Protein AF-A0A959QJD9-F1 (afdb_monomer_lite)

Foldseek 3Di:
DVVLVVLQQLQDPDPPPPVRGRAAFPDADPVVSGQDDDCPPPPRDSRDRDCPPGGVVSVVVSVCVVVVHDPCRVCVPPPVVVVCVVVCCVVPVPDDD

Secondary structure (DSSP, 8-state):
-HHHHHHHHTS---SS-GGGTT---S--BTTTTB------STTTSTT---IIIIIHHHHHHHHHHHHT--HHHHHTT--HHHHHHHHHHHH-TTS--

Radius of gyration: 18.87 Å; chains: 1; bounding box: 41×30×50 Å

Sequence (97 aa):
DALADFLVRIQTNSSHRPDLNGCWFRAFDYNAWEYYGSNADHGWGAWGTLTGWTQSFITTTLALRQAKKCYWDMTRDLKLREHMDKAWSKMLPDYPH

pLDDT: mean 92.35, std 4.45, range [76.44, 97.06]

Structure (mmCIF, N/CA/C/O backbone):
data_AF-A0A959QJD9-F1
#
_entry.id   AF-A0A959QJD9-F1
#
loop_
_atom_site.group_PDB
_atom_site.id
_atom_site.type_symbol
_atom_site.label_atom_id
_atom_site.label_alt_id
_atom_site.label_comp_id
_atom_site.label_asym_id
_atom_site.label_entity_id
_atom_site.label_seq_id
_atom_site.pdbx_PDB_ins_code
_atom_site.Cartn_x
_atom_site.Cartn_y
_atom_site.Cartn_z
_atom_site.occupancy
_atom_site.B_iso_or_equiv
_atom_site.auth_seq_id
_atom_site.auth_comp_id
_atom_site.auth_asym_id
_atom_site.auth_atom_id
_atom_site.pdbx_PDB_model_num
ATOM 1 N N . ASP A 1 1 ? -8.734 -8.377 -12.816 1.00 85.75 1 ASP A N 1
ATOM 2 C CA . ASP A 1 1 ? -8.639 -7.072 -12.137 1.00 85.75 1 ASP A CA 1
ATOM 3 C C . ASP A 1 1 ? -7.311 -6.447 -12.542 1.00 85.75 1 ASP A C 1
ATOM 5 O O . ASP A 1 1 ? -6.275 -6.915 -12.090 1.00 85.75 1 ASP A O 1
ATOM 9 N N . ALA A 1 2 ? -7.334 -5.495 -13.478 1.00 95.44 2 ALA A N 1
ATOM 10 C CA . ALA A 1 2 ? -6.112 -4.972 -14.096 1.00 95.44 2 ALA A CA 1
ATOM 11 C C . ALA A 1 2 ? -5.259 -4.143 -13.122 1.00 95.44 2 ALA A C 1
ATOM 13 O O . ALA A 1 2 ? -4.037 -4.202 -13.181 1.00 95.44 2 ALA A O 1
ATOM 14 N N . LEU A 1 3 ? -5.890 -3.411 -12.196 1.00 95.00 3 LEU A N 1
ATOM 15 C CA . LEU A 1 3 ? -5.163 -2.604 -11.216 1.00 95.00 3 LEU A CA 1
ATOM 16 C C . LEU A 1 3 ? -4.487 -3.487 -10.165 1.00 95.00 3 LEU A C 1
ATOM 18 O O . LEU A 1 3 ? -3.337 -3.244 -9.815 1.00 95.00 3 LEU A O 1
ATOM 22 N N . ALA A 1 4 ? -5.183 -4.515 -9.673 1.00 96.31 4 ALA A N 1
ATOM 23 C CA . ALA A 1 4 ? -4.589 -5.455 -8.726 1.00 96.31 4 ALA A CA 1
ATOM 24 C C . ALA A 1 4 ? -3.398 -6.205 -9.344 1.00 96.31 4 ALA A C 1
ATOM 26 O O . ALA A 1 4 ? -2.349 -6.299 -8.715 1.00 96.31 4 ALA A O 1
ATOM 27 N N . ASP A 1 5 ? -3.543 -6.679 -10.586 1.00 96.94 5 ASP A N 1
ATOM 28 C CA . ASP A 1 5 ? -2.462 -7.345 -11.321 1.00 96.94 5 ASP A CA 1
ATOM 29 C C . ASP A 1 5 ? -1.272 -6.399 -11.550 1.00 96.94 5 ASP A C 1
ATOM 31 O O . ASP A 1 5 ? -0.135 -6.768 -11.271 1.00 96.94 5 ASP A O 1
ATOM 35 N N . PHE A 1 6 ? -1.529 -5.149 -11.953 1.00 97.06 6 PHE A N 1
ATOM 36 C CA . PHE A 1 6 ? -0.489 -4.127 -12.073 1.00 97.06 6 PHE A CA 1
ATOM 37 C C . PHE A 1 6 ? 0.264 -3.914 -10.755 1.00 97.06 6 PHE A C 1
ATOM 39 O O . PHE A 1 6 ? 1.486 -4.032 -10.729 1.00 97.06 6 PHE A O 1
ATOM 46 N N . LEU A 1 7 ? -0.453 -3.662 -9.654 1.00 96.81 7 LEU A N 1
ATOM 47 C CA . LEU A 1 7 ? 0.162 -3.410 -8.350 1.00 96.81 7 LEU A CA 1
ATOM 48 C C . LEU A 1 7 ? 1.022 -4.593 -7.895 1.00 96.81 7 LEU A C 1
ATOM 50 O O . LEU A 1 7 ? 2.138 -4.380 -7.439 1.00 96.81 7 LEU A O 1
ATOM 54 N N . VAL A 1 8 ? 0.562 -5.833 -8.062 1.00 96.75 8 VAL A N 1
ATOM 55 C CA . VAL A 1 8 ? 1.362 -7.018 -7.709 1.00 96.75 8 VAL A CA 1
ATOM 56 C C . VAL A 1 8 ? 2.630 -7.121 -8.566 1.00 96.75 8 VAL A C 1
ATOM 58 O O . VAL A 1 8 ? 3.699 -7.439 -8.054 1.00 96.75 8 VAL A O 1
ATOM 61 N N . ARG A 1 9 ? 2.558 -6.813 -9.866 1.00 96.88 9 ARG A N 1
ATOM 62 C CA . ARG A 1 9 ? 3.711 -6.941 -10.775 1.00 96.88 9 ARG A CA 1
ATOM 63 C C . ARG A 1 9 ? 4.808 -5.902 -10.565 1.00 96.88 9 ARG A C 1
ATOM 65 O O . ARG A 1 9 ? 5.952 -6.189 -10.900 1.00 96.88 9 ARG A O 1
ATOM 72 N N . ILE A 1 10 ? 4.476 -4.718 -10.057 1.00 96.62 10 ILE A N 1
ATOM 73 C CA . ILE A 1 10 ? 5.463 -3.648 -9.832 1.00 96.62 10 ILE A CA 1
ATOM 74 C C . ILE A 1 10 ? 6.180 -3.755 -8.482 1.00 96.62 10 ILE A C 1
ATOM 76 O O . ILE A 1 10 ? 6.971 -2.877 -8.137 1.00 96.62 10 ILE A O 1
ATOM 80 N N . GLN A 1 11 ? 5.891 -4.798 -7.699 1.00 96.69 11 GLN A N 1
ATOM 81 C CA . GLN A 1 11 ? 6.650 -5.077 -6.489 1.00 96.69 11 GLN A CA 1
ATOM 82 C C . GLN A 1 11 ? 8.130 -5.241 -6.835 1.00 96.69 11 GLN A C 1
ATOM 84 O O . GLN A 1 11 ? 8.509 -5.884 -7.815 1.00 96.69 11 GLN A O 1
ATOM 89 N N . THR A 1 12 ? 8.976 -4.650 -6.007 1.00 95.00 12 THR A N 1
ATOM 90 C CA . THR A 1 12 ? 10.424 -4.738 -6.149 1.00 95.00 12 THR A CA 1
ATOM 91 C C . THR A 1 12 ? 10.899 -6.183 -6.012 1.00 95.00 12 THR A C 1
ATOM 93 O O . THR A 1 12 ? 10.381 -6.960 -5.210 1.00 95.00 12 THR A O 1
ATOM 96 N N . ASN A 1 13 ? 11.937 -6.541 -6.764 1.00 93.44 13 ASN A N 1
ATOM 97 C CA . ASN A 1 13 ? 12.621 -7.821 -6.628 1.00 93.44 13 ASN A CA 1
ATOM 98 C C . ASN A 1 13 ? 14.102 -7.554 -6.358 1.00 93.44 13 ASN A C 1
ATOM 100 O O . ASN A 1 13 ? 14.801 -7.009 -7.211 1.00 93.44 13 ASN A O 1
ATOM 104 N N . SER A 1 14 ? 14.571 -7.887 -5.158 1.00 91.44 14 SER A N 1
ATOM 105 C CA . SER A 1 14 ? 15.958 -7.652 -4.766 1.00 91.44 14 SER A CA 1
ATOM 106 C C . SER A 1 14 ? 16.474 -8.750 -3.849 1.00 91.44 14 SER A C 1
ATOM 108 O O . SER A 1 14 ? 16.011 -8.915 -2.723 1.00 91.44 14 SER A O 1
ATOM 110 N N . SER A 1 15 ? 17.498 -9.467 -4.309 1.00 94.25 15 SER A N 1
ATOM 111 C CA . SER A 1 15 ? 18.270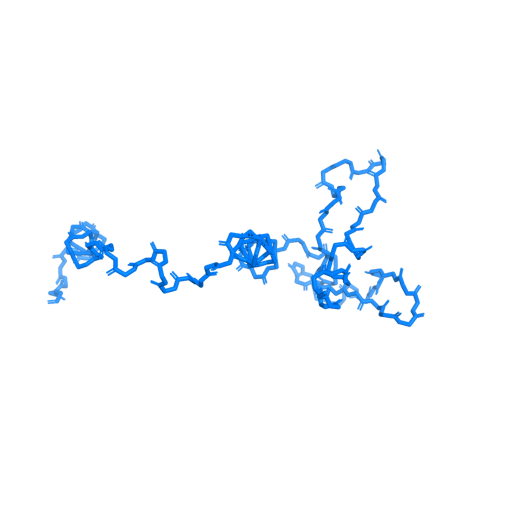 -10.399 -3.481 1.00 94.25 15 SER A CA 1
ATOM 112 C C . SER A 1 15 ? 19.343 -9.697 -2.639 1.00 94.25 15 SER A C 1
ATOM 114 O O . SER A 1 15 ? 19.705 -10.188 -1.575 1.00 94.25 15 SER A O 1
ATOM 116 N N . HIS A 1 16 ? 19.838 -8.539 -3.090 1.00 95.94 16 HIS A N 1
ATOM 117 C CA . HIS A 1 16 ? 20.899 -7.777 -2.417 1.00 95.94 16 HIS A CA 1
ATOM 118 C C . HIS A 1 16 ? 20.379 -6.930 -1.251 1.00 95.94 16 HIS A C 1
ATOM 120 O O . HIS A 1 16 ? 21.109 -6.663 -0.299 1.00 95.94 16 HIS A O 1
ATOM 126 N N . ARG A 1 17 ? 19.117 -6.496 -1.326 1.00 92.75 17 ARG A N 1
ATOM 127 C CA . ARG A 1 17 ? 18.408 -5.768 -0.267 1.00 92.75 17 ARG A CA 1
ATOM 128 C C . ARG A 1 17 ? 17.106 -6.494 0.059 1.00 92.75 17 ARG A C 1
ATOM 130 O O . ARG A 1 17 ? 16.050 -6.067 -0.409 1.00 92.75 17 ARG A O 1
ATOM 137 N N . PRO A 1 18 ? 17.172 -7.599 0.830 1.00 94.81 18 PRO A N 1
ATOM 138 C CA . PRO A 1 18 ? 15.993 -8.392 1.174 1.00 94.81 18 PRO A CA 1
ATOM 139 C C . PRO A 1 18 ? 14.924 -7.590 1.921 1.00 94.81 18 PRO A C 1
ATOM 141 O O . PRO A 1 18 ? 13.740 -7.882 1.802 1.00 94.81 18 PRO A O 1
ATOM 144 N N . ASP A 1 19 ? 15.335 -6.553 2.655 1.00 93.00 19 ASP A N 1
ATOM 145 C CA . ASP A 1 19 ? 14.453 -5.610 3.347 1.00 93.00 19 ASP A CA 1
ATOM 146 C C . ASP A 1 19 ? 13.579 -4.783 2.393 1.00 93.00 19 ASP A C 1
ATOM 148 O O . ASP A 1 19 ? 12.512 -4.311 2.777 1.00 93.00 19 ASP A O 1
ATOM 152 N N . LEU A 1 20 ? 14.014 -4.640 1.140 1.00 93.19 20 LEU A N 1
ATOM 153 C CA . LEU A 1 20 ? 13.280 -3.964 0.077 1.00 93.19 20 LEU A CA 1
ATOM 154 C C . LEU A 1 20 ? 12.643 -4.953 -0.896 1.00 93.19 20 LEU A C 1
ATOM 156 O O . LEU A 1 20 ? 12.154 -4.518 -1.928 1.00 93.19 20 LEU A O 1
ATOM 160 N N . ASN A 1 21 ? 12.674 -6.261 -0.644 1.00 95.50 21 ASN A N 1
ATOM 161 C CA . ASN A 1 21 ? 12.099 -7.237 -1.560 1.00 95.50 21 ASN A CA 1
ATOM 162 C C . ASN A 1 21 ? 10.576 -7.321 -1.382 1.00 95.50 21 ASN A C 1
ATOM 164 O O . ASN A 1 21 ? 10.084 -7.509 -0.272 1.00 95.50 21 ASN A O 1
ATOM 168 N N . GLY A 1 22 ? 9.829 -7.215 -2.479 1.00 95.62 22 GLY A N 1
ATOM 169 C CA . GLY A 1 22 ? 8.370 -7.286 -2.479 1.00 95.62 22 GLY A CA 1
ATOM 170 C C . GLY A 1 22 ? 7.668 -6.008 -2.011 1.00 95.62 22 GLY A C 1
ATOM 171 O O . GLY A 1 22 ? 6.458 -6.037 -1.788 1.00 95.62 22 GLY A O 1
ATOM 172 N N . CYS A 1 23 ? 8.386 -4.899 -1.839 1.00 95.62 23 CYS A N 1
ATOM 173 C CA . CYS A 1 23 ? 7.786 -3.629 -1.450 1.00 95.62 23 CYS A CA 1
ATOM 174 C C . CYS A 1 23 ? 7.340 -2.819 -2.674 1.00 95.62 23 CYS A C 1
ATOM 176 O O . CYS A 1 23 ? 7.645 -3.142 -3.824 1.00 95.62 23 CYS A O 1
ATOM 178 N N . TRP A 1 24 ? 6.614 -1.736 -2.410 1.00 96.38 24 TRP A N 1
ATOM 179 C CA . TRP A 1 24 ? 6.341 -0.694 -3.400 1.00 96.38 24 TRP A CA 1
ATOM 180 C C . TRP A 1 24 ? 7.147 0.557 -3.080 1.00 96.38 24 TRP A C 1
ATOM 182 O O . TRP A 1 24 ? 7.057 1.086 -1.972 1.00 96.38 24 TRP A O 1
ATOM 192 N N . PHE A 1 25 ? 7.888 1.075 -4.048 1.00 94.31 25 PHE A N 1
ATOM 193 C CA . PHE A 1 25 ? 8.436 2.419 -3.925 1.00 94.31 25 PHE A CA 1
ATOM 194 C C . PHE A 1 25 ? 7.350 3.474 -4.157 1.00 94.31 25 PHE A C 1
ATOM 196 O O . PHE A 1 25 ? 6.298 3.194 -4.734 1.00 94.31 25 PHE A O 1
ATOM 203 N N . ARG A 1 26 ? 7.583 4.696 -3.669 1.00 92.00 26 ARG A N 1
ATOM 204 C CA . ARG A 1 26 ? 6.630 5.809 -3.789 1.00 92.00 26 ARG A CA 1
ATOM 205 C C . ARG A 1 26 ? 6.329 6.154 -5.250 1.00 92.00 26 ARG A C 1
ATOM 207 O O . ARG A 1 26 ? 5.225 6.607 -5.545 1.00 92.00 26 ARG A O 1
ATOM 214 N N . ALA A 1 27 ? 7.301 5.963 -6.137 1.00 91.94 27 ALA A N 1
ATOM 215 C CA . ALA A 1 27 ? 7.150 6.181 -7.567 1.00 91.94 27 ALA A CA 1
ATOM 216 C C . ALA A 1 27 ? 7.511 4.925 -8.369 1.00 91.94 27 ALA A C 1
ATOM 218 O O . ALA A 1 27 ? 8.355 4.126 -7.963 1.00 91.94 27 ALA A O 1
ATOM 219 N N . PHE A 1 28 ? 6.864 4.795 -9.525 1.00 94.00 28 PHE A N 1
ATOM 220 C CA . PHE A 1 28 ? 7.117 3.762 -10.519 1.00 94.00 28 PHE A CA 1
ATOM 221 C C . PHE A 1 28 ? 6.967 4.383 -11.911 1.00 94.00 28 PHE A C 1
ATOM 223 O O . PHE A 1 28 ? 5.940 5.003 -12.198 1.00 94.00 28 PHE A O 1
ATOM 230 N N . ASP A 1 29 ? 7.980 4.234 -12.759 1.00 94.94 29 ASP A N 1
ATOM 231 C CA . ASP A 1 29 ? 7.928 4.616 -14.165 1.00 94.94 29 ASP A CA 1
ATOM 232 C C . ASP A 1 29 ? 7.321 3.465 -14.971 1.00 94.94 29 ASP A C 1
ATOM 234 O O . ASP A 1 29 ? 7.933 2.415 -15.169 1.00 94.94 29 ASP A O 1
ATOM 238 N N . TYR A 1 30 ? 6.095 3.674 -15.450 1.00 94.25 30 TYR A N 1
ATOM 239 C CA . TYR A 1 30 ? 5.368 2.681 -16.233 1.00 94.25 30 TYR A CA 1
ATOM 240 C C . TYR A 1 30 ? 6.010 2.393 -17.597 1.00 94.25 30 TYR A C 1
ATOM 242 O O . TYR A 1 30 ? 5.950 1.259 -18.066 1.00 94.25 30 TYR A O 1
ATOM 250 N N . ASN A 1 31 ? 6.620 3.395 -18.235 1.00 95.69 31 ASN A N 1
ATOM 251 C CA . ASN A 1 31 ? 7.165 3.254 -19.585 1.00 95.69 31 ASN A CA 1
ATOM 252 C C . ASN A 1 31 ? 8.492 2.493 -19.574 1.00 95.69 31 ASN A C 1
ATOM 254 O O . ASN A 1 31 ? 8.730 1.664 -20.450 1.00 95.69 31 ASN A O 1
ATOM 258 N N . ALA A 1 32 ? 9.341 2.775 -18.584 1.00 95.62 32 ALA A N 1
ATOM 259 C CA . ALA A 1 32 ? 10.623 2.097 -18.404 1.00 95.62 32 ALA A CA 1
ATOM 260 C C . ALA A 1 32 ? 10.519 0.820 -17.546 1.00 95.62 32 ALA A C 1
ATOM 262 O O . ALA A 1 32 ? 11.455 0.024 -17.515 1.00 95.62 32 ALA A O 1
ATOM 263 N N . TRP A 1 33 ? 9.372 0.597 -16.895 1.00 94.62 33 TRP A N 1
ATOM 264 C CA . TRP A 1 33 ? 9.120 -0.516 -15.976 1.00 94.62 33 TRP A CA 1
ATOM 265 C C . TRP A 1 33 ? 10.132 -0.584 -14.821 1.00 94.62 33 TRP A C 1
ATOM 267 O O . TRP A 1 33 ? 10.637 -1.645 -14.448 1.00 94.62 33 TRP A O 1
ATOM 277 N N . GLU A 1 34 ? 10.434 0.575 -14.245 1.00 93.00 34 GLU A N 1
ATOM 278 C CA . GLU A 1 34 ? 11.419 0.727 -13.180 1.00 93.00 34 GLU A CA 1
ATOM 279 C C . GLU A 1 34 ? 10.940 1.695 -12.097 1.00 93.00 34 GLU A C 1
ATOM 281 O O . GLU A 1 34 ? 9.865 2.281 -12.168 1.00 93.00 34 GLU A O 1
ATOM 286 N N . TYR A 1 35 ? 11.753 1.873 -11.065 1.00 90.12 35 TYR A N 1
ATOM 287 C CA . TYR A 1 35 ? 11.458 2.749 -9.933 1.00 90.12 35 TYR A CA 1
ATOM 288 C C . TYR A 1 35 ? 12.489 3.871 -9.776 1.00 90.12 35 TYR A C 1
ATOM 290 O O . TYR A 1 35 ? 12.577 4.477 -8.708 1.00 90.12 35 TYR A O 1
ATOM 298 N N . TYR A 1 36 ? 13.318 4.139 -10.789 1.00 87.88 36 TYR A N 1
ATOM 299 C CA . TYR A 1 36 ? 14.268 5.245 -10.722 1.00 87.88 36 TYR A CA 1
ATOM 300 C C . TYR A 1 36 ? 13.568 6.601 -10.795 1.00 87.88 36 TYR A C 1
ATOM 302 O O . TYR A 1 36 ? 12.513 6.776 -11.397 1.00 87.88 36 TYR A O 1
ATOM 310 N N . GLY A 1 37 ? 14.168 7.579 -10.127 1.00 85.38 37 GLY A N 1
ATOM 311 C CA . GLY A 1 37 ? 13.670 8.940 -10.087 1.00 85.38 37 GLY A CA 1
ATOM 312 C C . GLY A 1 37 ? 14.694 9.871 -9.458 1.00 85.38 37 GLY A C 1
ATOM 313 O O . GLY A 1 37 ? 15.698 9.438 -8.892 1.00 85.38 37 GLY A O 1
ATOM 314 N N . SER A 1 38 ? 14.442 11.172 -9.562 1.00 83.88 38 SER A N 1
ATOM 315 C CA . SER A 1 38 ? 15.283 12.173 -8.909 1.00 83.88 38 SER A CA 1
ATOM 316 C C . SER A 1 38 ? 15.204 12.038 -7.386 1.00 83.88 38 SER A C 1
ATOM 318 O O . SER A 1 38 ? 14.114 11.952 -6.818 1.00 83.88 38 SER A O 1
ATOM 320 N N . ASN A 1 39 ? 16.356 12.090 -6.716 1.00 80.19 39 ASN A N 1
ATOM 321 C CA . ASN A 1 39 ? 16.440 12.132 -5.254 1.00 80.19 39 ASN A CA 1
ATOM 322 C C . ASN A 1 39 ? 16.389 13.565 -4.693 1.00 80.19 39 ASN A C 1
ATOM 324 O O . ASN A 1 39 ? 16.913 13.826 -3.615 1.00 80.19 39 ASN A O 1
ATOM 328 N N . ALA A 1 40 ? 15.820 14.515 -5.441 1.00 83.19 40 ALA A N 1
ATOM 329 C CA . ALA A 1 40 ? 15.804 15.926 -5.052 1.00 83.19 40 ALA A CA 1
ATOM 330 C C . ALA A 1 40 ? 15.021 16.201 -3.752 1.00 83.19 40 ALA A C 1
ATOM 332 O O . ALA A 1 40 ? 15.269 17.213 -3.103 1.00 83.19 40 ALA A O 1
ATOM 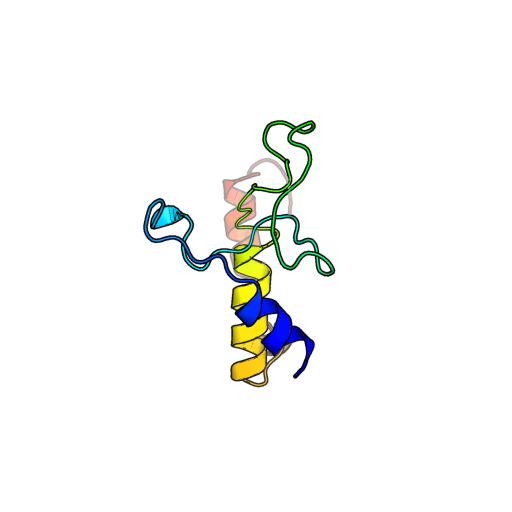333 N N . ASP A 1 41 ? 14.107 15.307 -3.364 1.00 80.00 41 ASP A N 1
ATOM 334 C CA . ASP A 1 41 ? 13.320 15.401 -2.132 1.00 80.00 41 ASP A CA 1
ATOM 335 C C . ASP A 1 41 ? 13.818 14.383 -1.089 1.00 80.00 41 ASP A C 1
ATOM 337 O O . ASP A 1 41 ? 13.387 13.227 -1.036 1.00 80.00 41 ASP A O 1
ATOM 341 N N . HIS A 1 42 ? 14.797 14.786 -0.278 1.00 76.44 42 HIS A N 1
ATOM 342 C CA . HIS A 1 42 ? 15.388 13.914 0.737 1.00 76.44 42 HIS A CA 1
ATOM 343 C C . HIS A 1 42 ? 14.372 13.519 1.821 1.00 76.44 42 HIS A C 1
ATOM 345 O O . HIS A 1 42 ? 13.781 14.358 2.492 1.00 76.44 42 HIS A O 1
ATOM 351 N N . GLY A 1 43 ? 14.213 12.208 2.029 1.00 77.38 43 GLY A N 1
ATOM 352 C CA . GLY A 1 43 ? 13.253 11.626 2.978 1.00 77.38 43 GLY A CA 1
ATOM 353 C C . GLY A 1 43 ? 11.880 11.322 2.371 1.00 77.38 43 GLY A C 1
ATOM 354 O O . GLY A 1 43 ? 11.127 10.531 2.934 1.00 77.38 43 GLY A O 1
ATOM 355 N N . TRP A 1 44 ? 11.590 11.874 1.193 1.00 84.00 44 TRP A N 1
ATOM 356 C CA . TRP A 1 44 ? 10.304 11.749 0.504 1.00 84.00 44 TRP A CA 1
ATOM 357 C C . TRP A 1 44 ? 10.450 11.361 -0.977 1.00 84.00 44 TRP A C 1
ATOM 359 O O . TRP A 1 44 ? 9.454 11.288 -1.697 1.00 84.00 44 TRP A O 1
ATOM 369 N N . GLY A 1 45 ? 11.668 11.070 -1.430 1.00 88.06 45 GLY A N 1
ATOM 370 C CA . GLY A 1 45 ? 11.985 10.749 -2.817 1.00 88.06 45 GLY A CA 1
ATOM 371 C C . GLY A 1 45 ? 11.331 9.470 -3.346 1.00 88.06 45 GLY A C 1
ATOM 372 O O . GLY A 1 45 ? 10.660 8.722 -2.629 1.00 88.06 45 GLY A O 1
ATOM 373 N N . ALA A 1 46 ? 11.565 9.208 -4.634 1.00 90.62 46 ALA A N 1
ATOM 374 C CA . ALA A 1 46 ? 10.965 8.102 -5.384 1.00 90.62 46 ALA A CA 1
ATOM 375 C C . ALA A 1 46 ? 11.101 6.736 -4.683 1.00 90.62 46 ALA A C 1
ATOM 377 O O . ALA A 1 46 ? 10.148 5.962 -4.680 1.00 90.62 46 ALA A O 1
ATOM 378 N N . TRP A 1 47 ? 12.236 6.479 -4.024 1.00 89.62 47 TRP A N 1
ATOM 379 C CA . TRP A 1 47 ? 12.552 5.208 -3.357 1.00 89.62 47 TRP A CA 1
ATOM 380 C C . TRP A 1 47 ? 12.063 5.090 -1.906 1.00 89.62 47 TRP A C 1
ATOM 382 O O . TRP A 1 47 ? 12.428 4.150 -1.203 1.00 89.62 47 TRP A O 1
ATOM 392 N N . GLY A 1 48 ? 11.248 6.027 -1.421 1.00 90.56 48 GLY A N 1
ATOM 393 C CA . GLY A 1 48 ? 10.657 5.919 -0.090 1.00 90.56 48 GLY A CA 1
ATOM 394 C C . GLY A 1 48 ? 9.648 4.768 0.001 1.00 90.56 48 GLY A C 1
ATOM 395 O O . GLY A 1 48 ? 8.731 4.677 -0.815 1.00 90.56 48 GLY A O 1
ATOM 396 N N . THR A 1 49 ? 9.772 3.918 1.024 1.00 91.62 49 THR A N 1
ATOM 397 C CA . THR A 1 49 ? 8.778 2.886 1.362 1.00 91.62 49 THR A CA 1
ATOM 398 C C . THR A 1 49 ? 7.879 3.385 2.493 1.00 91.62 49 THR A C 1
ATOM 400 O O . THR A 1 49 ? 8.220 3.288 3.672 1.00 91.62 49 THR A O 1
ATOM 403 N N . LEU A 1 50 ? 6.722 3.954 2.146 1.00 91.00 50 LEU A N 1
ATOM 404 C CA . LEU A 1 50 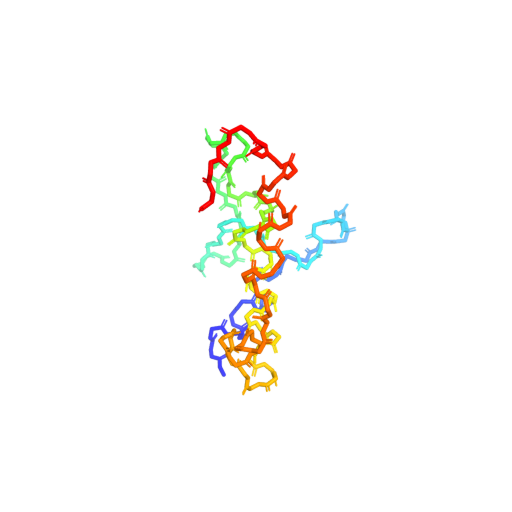? 5.818 4.573 3.120 1.00 91.00 50 LEU A CA 1
ATOM 405 C C . LEU A 1 50 ? 4.755 3.579 3.599 1.00 91.00 50 LEU A C 1
ATOM 407 O O . LEU A 1 50 ? 3.854 3.213 2.839 1.00 91.00 50 LEU A O 1
ATOM 411 N N . THR A 1 51 ? 4.822 3.174 4.871 1.00 91.19 51 THR A N 1
ATOM 412 C CA . THR A 1 51 ? 3.858 2.234 5.470 1.00 91.19 51 THR A CA 1
ATOM 413 C C . THR A 1 51 ? 2.428 2.748 5.340 1.00 91.19 51 THR A C 1
ATOM 415 O O . THR A 1 51 ? 1.578 2.084 4.756 1.00 91.19 51 THR A O 1
ATOM 418 N N . GLY A 1 52 ? 2.172 3.960 5.835 1.00 88.31 52 GLY A N 1
ATOM 419 C CA . GLY A 1 52 ? 0.819 4.501 5.949 1.00 88.31 52 GLY A CA 1
ATOM 420 C C . GLY A 1 52 ? 0.202 5.000 4.646 1.00 88.31 52 GLY A C 1
ATOM 421 O O . GLY A 1 52 ? -1.009 5.136 4.609 1.00 88.31 52 GLY A O 1
ATOM 422 N N . TRP A 1 53 ? 0.986 5.288 3.601 1.00 87.12 53 TRP A N 1
ATOM 423 C CA . TRP A 1 53 ? 0.478 5.874 2.345 1.00 87.12 53 TRP A CA 1
ATOM 424 C C . TRP A 1 53 ? 0.565 4.924 1.150 1.00 87.12 53 TRP A C 1
ATOM 426 O O . TRP A 1 53 ? -0.179 5.091 0.189 1.00 87.12 53 TRP A O 1
ATOM 436 N N . THR A 1 54 ? 1.433 3.912 1.214 1.00 93.69 54 THR A N 1
ATOM 437 C CA . THR A 1 54 ? 1.668 2.993 0.096 1.00 93.69 54 THR A CA 1
ATOM 438 C C . THR A 1 54 ? 1.478 1.547 0.539 1.00 93.69 54 THR A C 1
ATOM 440 O O . THR A 1 54 ? 0.516 0.910 0.113 1.00 93.69 54 THR A O 1
ATOM 443 N N . GLN A 1 55 ? 2.332 1.033 1.435 1.00 95.62 55 GLN A N 1
ATOM 444 C CA . GLN A 1 55 ? 2.360 -0.406 1.740 1.00 95.62 55 GLN A CA 1
ATOM 445 C C . GLN A 1 55 ? 1.027 -0.888 2.325 1.00 95.62 55 GLN A C 1
ATOM 447 O O . GLN A 1 55 ? 0.397 -1.798 1.783 1.00 95.62 55 GLN A O 1
ATOM 452 N N . SER A 1 56 ? 0.565 -0.261 3.412 1.00 95.75 56 SER A N 1
ATOM 453 C CA . SER A 1 56 ? -0.647 -0.686 4.119 1.00 95.75 56 SER A CA 1
ATOM 454 C C . SER A 1 56 ? -1.902 -0.465 3.282 1.00 95.75 56 SER A C 1
ATOM 456 O O . SER A 1 56 ? -2.810 -1.290 3.332 1.00 95.75 56 SER A O 1
ATOM 458 N N . PHE A 1 57 ? -1.957 0.598 2.473 1.00 94.25 57 PHE A N 1
ATOM 459 C CA . PHE A 1 57 ? -3.099 0.849 1.590 1.00 94.25 57 PHE A CA 1
ATOM 460 C C . PHE A 1 57 ? -3.222 -0.212 0.499 1.00 94.25 57 PHE A C 1
ATOM 462 O O . PHE A 1 57 ? -4.308 -0.770 0.326 1.00 94.25 57 PHE A O 1
ATOM 469 N N . ILE A 1 58 ? -2.129 -0.521 -0.209 1.00 96.38 58 ILE A N 1
ATOM 470 C CA . ILE A 1 58 ? -2.138 -1.527 -1.279 1.00 96.38 58 ILE A CA 1
ATOM 471 C C . ILE A 1 58 ? -2.486 -2.898 -0.697 1.00 96.38 58 ILE A C 1
ATOM 473 O O . ILE A 1 58 ? -3.453 -3.521 -1.134 1.00 96.38 58 ILE A O 1
ATOM 477 N N . THR A 1 59 ? -1.770 -3.338 0.339 1.00 96.38 59 THR A N 1
ATOM 478 C CA . THR A 1 59 ? -1.979 -4.659 0.958 1.00 96.38 59 THR A CA 1
ATOM 479 C C . THR A 1 59 ? -3.382 -4.820 1.541 1.00 96.38 59 THR A C 1
ATOM 481 O O . THR A 1 59 ? -4.060 -5.800 1.232 1.00 96.38 59 THR A O 1
ATOM 484 N N . THR A 1 60 ? -3.873 -3.843 2.312 1.00 95.44 60 THR A N 1
ATOM 485 C CA . THR A 1 60 ? -5.227 -3.889 2.893 1.00 95.44 60 THR A CA 1
ATOM 486 C C . THR A 1 60 ? -6.291 -3.912 1.803 1.00 95.44 60 THR A C 1
ATOM 488 O O . THR A 1 60 ? -7.243 -4.685 1.878 1.00 95.44 60 THR A O 1
ATOM 491 N N . THR A 1 61 ? -6.130 -3.107 0.751 1.00 94.62 61 THR A N 1
ATOM 492 C CA . THR A 1 61 ? -7.109 -3.051 -0.341 1.00 94.62 61 THR A CA 1
ATOM 493 C C . THR A 1 61 ? -7.117 -4.340 -1.165 1.00 94.62 61 THR A C 1
ATOM 495 O O . THR A 1 61 ? -8.189 -4.810 -1.546 1.00 94.62 61 THR A O 1
ATOM 498 N N . LEU A 1 62 ? -5.951 -4.939 -1.426 1.00 96.31 62 LEU A N 1
ATOM 499 C CA . LEU A 1 62 ? -5.854 -6.248 -2.077 1.00 96.31 62 LEU A CA 1
ATOM 500 C C . LEU A 1 62 ? -6.499 -7.345 -1.216 1.00 96.31 62 LEU A C 1
ATOM 502 O O . LEU A 1 62 ? -7.261 -8.157 -1.739 1.00 96.31 62 LEU A O 1
ATOM 506 N N . ALA A 1 63 ? -6.278 -7.328 0.102 1.00 96.06 63 ALA A N 1
ATOM 507 C CA . ALA A 1 63 ? -6.912 -8.263 1.032 1.00 96.06 63 ALA A CA 1
ATOM 508 C C . ALA A 1 63 ? -8.445 -8.113 1.054 1.00 96.06 63 ALA A C 1
ATOM 510 O O . ALA A 1 63 ? -9.167 -9.105 0.959 1.00 96.06 63 ALA A O 1
ATOM 511 N N . LEU A 1 64 ? -8.950 -6.876 1.105 1.00 95.44 64 LEU A N 1
ATOM 512 C CA . LEU A 1 64 ? -10.381 -6.565 1.022 1.00 95.44 64 LEU A CA 1
ATOM 513 C C . LEU A 1 64 ? -10.999 -7.057 -0.291 1.00 95.44 64 LEU A C 1
ATOM 515 O O . LEU A 1 64 ? -12.055 -7.694 -0.282 1.00 95.44 64 LEU A O 1
ATOM 519 N N . ARG A 1 65 ? -10.310 -6.825 -1.417 1.00 94.50 65 ARG A N 1
ATOM 520 C CA . ARG A 1 65 ? -10.718 -7.335 -2.733 1.00 94.50 65 ARG A CA 1
ATOM 521 C C . ARG A 1 65 ? -10.799 -8.857 -2.750 1.00 94.50 65 ARG A C 1
ATOM 523 O O . ARG A 1 65 ? -11.818 -9.393 -3.180 1.00 94.50 65 ARG A O 1
ATOM 530 N N . GLN A 1 66 ? -9.774 -9.543 -2.246 1.00 95.00 66 GLN A N 1
ATOM 531 C CA . GLN A 1 66 ? -9.752 -11.005 -2.163 1.00 95.00 66 GLN A CA 1
ATOM 532 C C . GLN A 1 66 ? -10.901 -11.537 -1.294 1.00 95.00 66 GLN A C 1
ATOM 534 O O . GLN A 1 66 ? -11.543 -12.526 -1.646 1.00 95.00 66 GLN A O 1
ATOM 539 N N . ALA A 1 67 ? -11.206 -10.850 -0.191 1.00 95.12 67 ALA A N 1
ATOM 540 C CA . ALA A 1 67 ? -12.321 -11.173 0.695 1.00 95.12 67 ALA A CA 1
ATOM 541 C C . ALA A 1 67 ? -13.701 -10.781 0.134 1.00 95.12 67 ALA A C 1
ATOM 543 O O . ALA A 1 67 ? -14.714 -11.141 0.732 1.00 95.12 67 ALA A O 1
ATOM 544 N N . LYS A 1 68 ? -13.755 -10.045 -0.986 1.00 95.44 68 LYS A N 1
ATOM 545 C CA . LYS A 1 68 ? -14.975 -9.454 -1.562 1.00 95.44 68 LYS A CA 1
ATOM 546 C C . LYS A 1 68 ? -15.762 -8.612 -0.547 1.00 95.44 68 LYS A C 1
ATOM 548 O O . LYS A 1 68 ? -16.987 -8.676 -0.499 1.00 95.44 68 LYS A O 1
ATOM 553 N N . LYS A 1 69 ? -15.050 -7.836 0.272 1.00 95.81 69 LYS A N 1
ATOM 554 C CA . LYS A 1 69 ? -15.624 -6.918 1.268 1.00 95.81 69 LYS A CA 1
ATOM 555 C C . LYS A 1 69 ? -15.084 -5.513 1.064 1.00 95.81 69 LYS A C 1
ATOM 557 O O . LYS A 1 69 ? -13.973 -5.349 0.562 1.00 95.81 69 LYS A O 1
ATOM 562 N N . CYS A 1 70 ? -15.828 -4.501 1.496 1.00 94.56 70 CYS A N 1
ATOM 563 C CA . CYS A 1 70 ? -15.273 -3.160 1.644 1.00 94.56 70 CYS A CA 1
ATOM 564 C C . CYS A 1 70 ? -14.903 -2.861 3.104 1.00 94.56 70 CYS A C 1
ATOM 566 O O . CYS A 1 70 ? -15.316 -3.556 4.035 1.00 94.56 70 CYS A O 1
ATOM 568 N N . TYR A 1 71 ? -14.113 -1.803 3.302 1.00 92.81 71 TYR A N 1
ATOM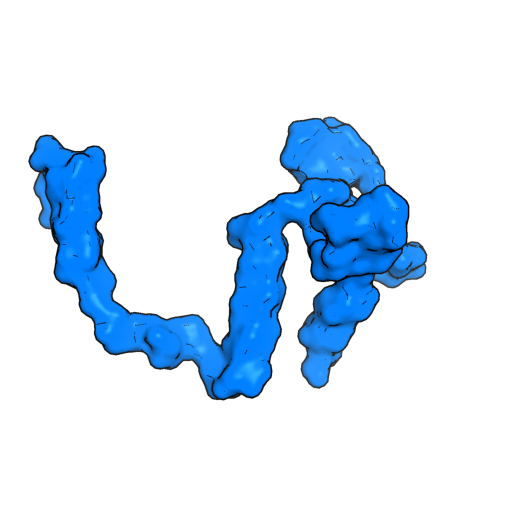 569 C CA . TYR A 1 71 ? -13.707 -1.336 4.629 1.00 92.81 71 TYR A CA 1
ATOM 570 C C . TYR A 1 71 ? -14.911 -1.106 5.555 1.00 92.81 71 TYR A C 1
ATOM 572 O O . TYR A 1 71 ? -14.889 -1.502 6.720 1.00 92.81 71 TYR A O 1
ATOM 580 N N . TRP A 1 72 ? -15.986 -0.522 5.024 1.00 93.56 72 TRP A N 1
ATOM 581 C CA . TRP A 1 72 ? -17.198 -0.226 5.784 1.00 93.56 72 TRP A CA 1
ATOM 582 C C . TRP A 1 72 ? -17.901 -1.494 6.261 1.00 93.56 72 TRP A C 1
ATOM 584 O O . TRP A 1 72 ? -18.323 -1.553 7.410 1.00 93.56 72 TRP A O 1
ATOM 594 N N . ASP A 1 73 ? -17.947 -2.542 5.436 1.00 93.75 73 ASP A N 1
ATOM 595 C CA . ASP A 1 73 ? -18.535 -3.825 5.836 1.00 93.75 73 ASP A CA 1
ATOM 596 C C . ASP A 1 73 ? -17.779 -4.443 7.012 1.00 93.75 73 ASP A C 1
ATOM 598 O O . ASP A 1 73 ? -18.388 -5.009 7.916 1.00 93.75 73 ASP A O 1
ATOM 602 N N . MET A 1 74 ? -16.448 -4.328 7.015 1.00 91.25 74 MET A N 1
ATOM 603 C CA . MET A 1 74 ? -15.608 -4.862 8.090 1.00 91.25 74 MET A CA 1
ATOM 604 C C . MET A 1 74 ? -15.684 -4.057 9.387 1.00 91.25 74 MET A C 1
ATOM 606 O O . MET A 1 74 ? -15.366 -4.591 10.447 1.00 91.25 74 MET A O 1
ATOM 610 N N . THR A 1 75 ? -16.059 -2.782 9.311 1.00 92.56 75 THR A N 1
ATOM 611 C CA . THR A 1 75 ? -15.963 -1.848 10.442 1.00 92.56 75 THR A CA 1
ATOM 612 C C . THR A 1 75 ? -17.310 -1.403 10.997 1.00 92.56 75 THR A C 1
ATOM 614 O O . THR A 1 75 ? -17.341 -0.765 12.046 1.00 92.56 75 THR A O 1
ATOM 617 N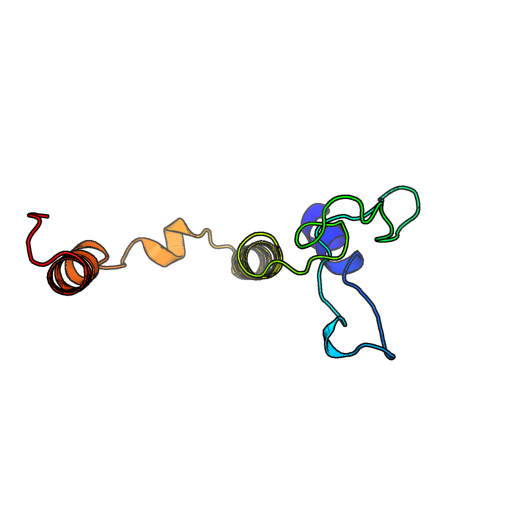 N . ARG A 1 76 ? -18.426 -1.766 10.352 1.00 93.25 76 ARG A N 1
ATOM 618 C CA . ARG A 1 76 ? -19.768 -1.273 10.707 1.00 93.25 76 ARG A CA 1
ATOM 619 C C . ARG A 1 76 ? -20.197 -1.559 12.147 1.00 93.25 76 ARG A C 1
ATOM 621 O O . ARG A 1 76 ? -20.944 -0.772 12.714 1.00 93.25 76 ARG A O 1
ATOM 628 N N . ASP A 1 77 ? -19.715 -2.657 12.723 1.00 93.88 77 ASP A N 1
ATOM 629 C CA . ASP A 1 77 ? -20.088 -3.101 14.070 1.00 93.88 77 ASP A CA 1
ATOM 630 C C . ASP A 1 77 ? -19.053 -2.694 15.135 1.00 93.88 77 ASP A C 1
ATOM 632 O O . ASP A 1 77 ? -19.155 -3.083 16.301 1.00 93.88 77 ASP A O 1
ATOM 636 N N . LEU A 1 78 ? -18.035 -1.908 14.762 1.00 92.44 78 LEU A N 1
ATOM 637 C CA . LEU A 1 78 ? -17.047 -1.417 15.715 1.00 92.44 78 LEU A CA 1
ATOM 638 C C . LEU A 1 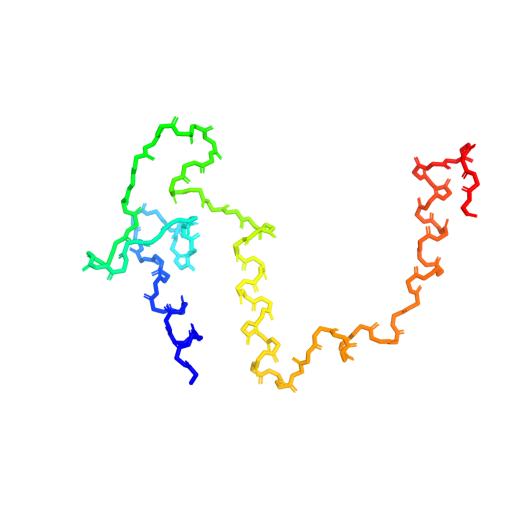78 ? -17.665 -0.366 16.639 1.00 92.44 78 LEU A C 1
ATOM 640 O O . LEU A 1 78 ? -18.200 0.654 16.207 1.00 92.44 78 LEU A O 1
ATOM 644 N N . LYS A 1 79 ? -17.484 -0.562 17.945 1.00 92.12 79 LYS A N 1
ATOM 645 C CA . LYS A 1 79 ? -17.912 0.367 18.999 1.00 92.12 79 LYS A CA 1
ATOM 646 C C . LYS A 1 79 ? -16.931 1.530 19.166 1.00 92.12 79 LYS A C 1
ATOM 648 O O . LYS A 1 79 ? -16.449 1.803 20.264 1.00 92.12 79 LYS A O 1
ATOM 653 N N . LEU A 1 80 ? -16.607 2.206 18.061 1.00 90.50 80 LEU A N 1
ATOM 654 C CA . LEU A 1 80 ? -15.580 3.253 18.005 1.00 90.50 80 LEU A CA 1
ATOM 655 C C . LEU A 1 80 ? -15.795 4.331 19.068 1.00 90.50 80 LEU A C 1
ATOM 657 O O . LEU A 1 80 ? -14.838 4.707 19.730 1.00 90.50 80 LEU A O 1
ATOM 661 N N . ARG A 1 81 ? -17.041 4.762 19.294 1.00 88.25 81 ARG A N 1
ATOM 662 C CA . ARG A 1 81 ? -17.367 5.785 20.298 1.00 88.25 81 ARG A CA 1
ATOM 663 C C . ARG A 1 81 ? -16.877 5.416 21.701 1.00 88.25 81 ARG A C 1
ATOM 665 O O . ARG A 1 81 ? -16.162 6.196 22.313 1.00 88.25 81 ARG A O 1
ATOM 672 N N . GLU A 1 82 ? -17.174 4.197 22.155 1.00 88.75 82 GLU A N 1
ATOM 673 C CA . GLU A 1 82 ? -16.771 3.716 23.485 1.00 88.75 82 GLU A CA 1
ATOM 674 C C . GLU A 1 82 ? -15.240 3.673 23.640 1.00 88.75 82 GLU A C 1
ATOM 676 O O . GLU A 1 82 ? -14.697 3.933 24.717 1.00 88.75 82 GLU A O 1
ATOM 681 N N . HIS A 1 83 ? -14.528 3.325 22.565 1.00 90.88 83 HIS A N 1
ATOM 682 C CA . HIS A 1 83 ? -13.067 3.319 22.555 1.00 90.88 83 HIS A CA 1
ATOM 683 C C . HIS A 1 83 ? -12.483 4.735 22.488 1.00 90.88 83 HIS A C 1
ATOM 685 O O . HIS A 1 83 ? -11.481 5.001 23.154 1.00 90.88 83 HIS A O 1
ATOM 691 N N . MET A 1 84 ? -13.114 5.638 21.735 1.00 93.00 84 MET A N 1
ATOM 692 C CA . MET A 1 84 ? -12.681 7.025 21.594 1.00 93.00 84 MET A CA 1
ATOM 693 C C . MET A 1 84 ? -12.838 7.802 22.895 1.00 93.00 84 MET A C 1
ATOM 695 O O . MET A 1 84 ? -11.880 8.454 23.282 1.00 93.00 84 MET A O 1
ATOM 699 N N . ASP A 1 85 ? -13.942 7.655 23.632 1.00 91.56 85 ASP A N 1
ATOM 700 C CA . ASP A 1 85 ? -14.120 8.328 24.930 1.00 91.56 85 ASP A CA 1
ATOM 701 C C . ASP A 1 85 ? -12.984 7.956 25.915 1.00 91.56 85 ASP A C 1
ATOM 703 O O . ASP A 1 85 ? -12.396 8.801 26.600 1.00 91.56 85 ASP A O 1
ATOM 707 N N . LYS A 1 86 ? -12.608 6.668 25.945 1.00 91.62 86 LYS A N 1
ATOM 708 C CA . LYS A 1 86 ? -11.494 6.153 26.764 1.00 91.62 86 LYS A CA 1
ATOM 709 C C . LYS A 1 86 ? -10.126 6.648 26.299 1.00 91.62 86 LYS A C 1
ATOM 711 O O . LYS A 1 86 ? -9.239 6.838 27.126 1.00 91.62 86 LYS A O 1
ATOM 716 N N . ALA A 1 87 ? -9.913 6.776 24.992 1.00 94.31 87 ALA A N 1
ATOM 717 C CA . ALA A 1 87 ? -8.664 7.304 24.452 1.00 94.31 87 ALA A CA 1
ATOM 718 C C . ALA A 1 87 ? -8.556 8.816 24.695 1.00 94.31 87 ALA A C 1
ATOM 720 O O . ALA A 1 87 ? -7.506 9.292 25.122 1.00 94.31 87 ALA A O 1
ATOM 721 N N . TRP A 1 88 ? -9.653 9.546 24.493 1.00 94.62 88 TRP A N 1
ATOM 722 C CA . TRP A 1 88 ? -9.747 10.991 24.652 1.00 94.62 88 TRP A CA 1
ATOM 723 C C . TRP A 1 88 ? -9.458 11.414 26.085 1.00 94.62 88 TRP A C 1
ATOM 725 O O . TRP A 1 88 ? -8.540 12.187 26.313 1.00 94.62 88 TRP A O 1
ATOM 735 N N . SER A 1 89 ? -10.134 10.810 27.062 1.00 92.50 89 SER A N 1
ATOM 736 C CA . SER A 1 89 ? -9.883 11.061 28.491 1.00 92.50 89 SER A CA 1
ATOM 737 C C . SER A 1 89 ? -8.431 10.827 28.932 1.00 92.50 89 SER A C 1
ATOM 739 O O . SER A 1 89 ? -7.990 11.423 29.910 1.00 92.50 89 SER A O 1
ATOM 741 N N . LYS A 1 90 ? -7.669 9.977 28.230 1.00 94.12 90 LYS A N 1
ATOM 742 C CA . LYS A 1 90 ? -6.243 9.745 28.513 1.00 94.12 90 LYS A CA 1
ATOM 743 C C . LYS A 1 90 ? -5.318 10.720 27.791 1.00 94.12 90 LYS A C 1
ATOM 745 O O . LYS A 1 90 ? -4.309 11.121 28.356 1.00 94.12 90 LYS A O 1
ATOM 750 N N . MET A 1 91 ? -5.619 11.029 26.533 1.00 96.31 91 MET A N 1
ATOM 751 C CA . MET A 1 91 ? -4.775 11.865 25.672 1.00 96.31 91 MET A CA 1
ATOM 752 C C . MET A 1 91 ? -5.021 13.362 25.897 1.00 96.31 91 MET A C 1
ATOM 754 O O . MET A 1 91 ? -4.101 14.161 25.764 1.00 96.31 91 MET A O 1
ATOM 758 N N . LEU A 1 92 ? -6.264 13.730 26.214 1.00 95.31 92 LEU A N 1
ATOM 759 C CA . LEU A 1 92 ? -6.787 15.092 26.313 1.00 95.31 92 LEU A CA 1
ATOM 760 C C . LEU A 1 92 ? -7.672 15.242 27.572 1.00 95.31 92 LEU A C 1
ATOM 762 O O . LEU A 1 92 ? -8.851 15.571 27.457 1.00 95.31 92 LEU A O 1
ATOM 766 N N . PRO A 1 93 ? -7.135 14.985 28.781 1.00 92.38 93 PRO A N 1
ATOM 767 C CA . PRO A 1 93 ? -7.925 14.943 30.018 1.00 92.38 93 PRO A CA 1
ATOM 768 C C . PRO A 1 93 ? -8.628 16.267 30.350 1.00 92.38 93 PRO A C 1
ATOM 770 O O . PRO A 1 93 ? -9.698 16.252 30.954 1.00 92.38 93 PRO A O 1
ATOM 773 N N . ASP A 1 94 ? -8.055 17.396 29.929 1.00 95.94 94 ASP A N 1
ATOM 774 C CA . ASP A 1 94 ? -8.576 18.737 30.222 1.00 95.94 94 ASP A CA 1
ATOM 775 C C . ASP A 1 94 ? -9.569 19.254 29.166 1.00 95.94 94 ASP A C 1
ATOM 777 O O . ASP A 1 94 ? -10.108 20.352 29.307 1.00 95.94 94 ASP A O 1
ATOM 781 N N . TYR A 1 95 ? -9.818 18.485 28.100 1.00 91.50 95 TYR A N 1
ATOM 782 C CA . TYR A 1 95 ? -10.722 18.874 27.021 1.00 91.50 95 TYR A CA 1
ATOM 783 C C . TYR A 1 95 ? -11.973 17.991 27.020 1.00 91.50 95 TYR A C 1
ATOM 785 O O . TYR A 1 95 ? -11.850 16.765 26.950 1.00 91.50 95 TYR A O 1
ATOM 793 N N . PRO A 1 96 ? -13.186 18.574 27.041 1.00 84.81 96 PRO A N 1
ATOM 794 C CA . PRO A 1 96 ? -14.408 17.794 26.896 1.00 84.81 96 PRO A CA 1
ATOM 795 C C . PRO A 1 96 ? -14.456 17.119 25.518 1.00 84.81 96 PRO A C 1
ATOM 797 O O . PRO A 1 96 ? -13.927 17.655 24.541 1.00 84.81 96 PRO A O 1
ATOM 800 N N . HIS A 1 97 ? -15.078 15.940 25.473 1.00 81.69 97 HIS A N 1
ATOM 801 C CA . HIS A 1 97 ? -15.336 15.187 24.244 1.00 81.69 97 HIS A CA 1
ATOM 802 C C . HIS A 1 97 ? -16.706 15.544 23.660 1.00 81.69 97 HIS A C 1
ATOM 804 O O . HIS A 1 97 ? -17.665 15.672 24.458 1.00 81.69 97 HIS A O 1
#